Protein 4PAS (pdb70)

Radius of gyration: 16.92 Å; Cα contacts (8 Å, |Δi|>4): 41; chains: 2; bounding box: 20×16×55 Å

Solvent-accessible surface area: 5767 Å² total; per-residue (Å²): 96,138,128,101,5,170,110,27,45,130,67,0,77,94,13,76,118,58,14,62,118,47,87,98,108,4,57,71,10,130,117,82,72,146,122,124,119,116,129,59,36,45,72,117,10,106,40,16,93,78,56,18,111,102,9,117,108,72,25,93,106,8,65,105,36,33,112,99,5,44,140,122,56,172

Organism: Homo sapiens (NCBI:txid9606)

GO terms:
  GO:0005515 protein binding (F, IPI)
  GO:0004965 G protein-coupled GABA receptor activity (F, IDA)
  GO:0005886 plasma membrane (C, IDA)
  GO:0007193 adenylate cyclase-inhibiting G protein-coupled receptor signaling pathway (P, IDA)
  GO:0007214 gamma-aminobutyric acid signaling pathway (P, IDA)
  GO:0004965 G protein-coupled GABA receptor activity (F, IMP)
  GO:0038039 G protein-coupled receptor heterodimeric complex (C, IPI)
  GO:0004965 G protein-coupled GABA receptor activity (F, TAS)
  GO:0005886 plasma membrane (C, TAS)
  GO:0007214 gamma-aminobutyric acid signaling pathway (P, TAS)
  GO:0005886 plasma membrane (C, EXP)

Secondary structure (DSSP, 8-state):
-HHHHHHHHHHHHHHHHHHHHHHHHHHHHHHHHH-/-HHHHHHHHHHHHHHHHHHHHHHHHHHHHHHHHHHHHH-

B-factor: mean 15.77, std 10.54, range [2.99, 50.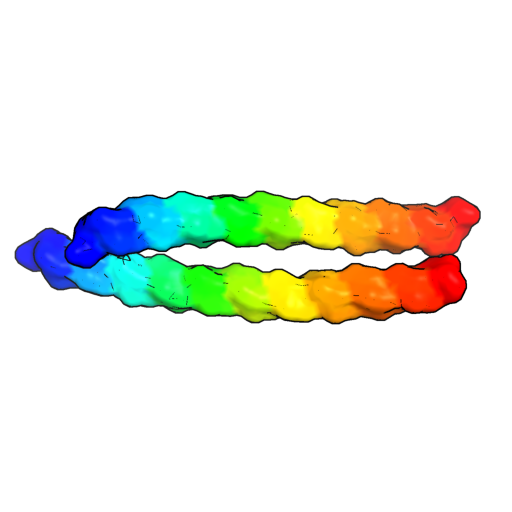47]

Sequence (74 aa):
EEEKSRLLEKENRELEKIIAEKEERVSELRHQLQSSVNQASTSRLEGLQSENHHLRMKITELDKDLEEVTMQLQ

InterPro domains:
  IPR000436 Sushi/SCR/CCP domain [PF00084] (119-157)
  IPR000436 Sushi/SCR/CCP domain [PS50923] (98-159)
  IPR000436 Sushi/SCR/CCP domain [SM00032] (30-96)
  IPR000436 Sushi/SCR/CCP domain [SM00032] (100-157)
  IPR000436 Sushi/SCR/CCP domain [cd00033] (106-158)
  IPR001828 Receptor, ligand binding region [PF01094] (188-544)
  IPR002455 GPCR family 3, GABA-B receptor [PTHR10519] (152-925)
  IPR002456 GPCR family 3, gamma-aminobutyric acid receptor, type B1 [cd15291] (590-862)
  IPR017978 GPCR family 3, C-terminal [PF00003] (588-856)
  IPR017978 GPCR family 3, C-terminal [PS50259] (598-876)
  IPR028082 Periplasmic binding protein-like I [SSF53822] (170-576)
  IPR035976 Sushi/SCR/CCP superfamily [SSF57535] (55-102)
  IPR035976 Sushi/SCR/CCP superfamily [SSF57535] (102-158)

Structure (mmCIF, N/CA/C/O backbone):
data_4PAS
#
_entry.id   4PAS
#
_cell.length_a   46.721
_cell.length_b   54.654
_cell.length_c   55.347
_cell.angle_alpha   90.000
_cell.angle_beta   90.000
_cell.angle_gamma   90.000
#
_symmetry.space_group_name_H-M   'C 2 2 21'
#
loop_
_entity.id
_entity.type
_entity.pdbx_description
1 polymer 'Gamma-aminobutyric acid type B receptor subunit 1'
2 polymer 'Gamma-aminobutyric acid type B receptor subunit 2'
3 water water
#
loop_
_atom_site.group_PDB
_atom_site.id
_atom_site.type_symbol
_atom_site.label_atom_id
_atom_site.label_alt_id
_atom_site.label_comp_id
_atom_site.label_asym_id
_atom_site.label_entity_id
_atom_site.label_seq_id
_atom_site.pdbx_PDB_ins_code
_atom_site.Cartn_x
_atom_site.Cartn_y
_atom_site.Cartn_z
_atom_site.occupancy
_atom_site.B_iso_or_equiv
_atom_site.auth_seq_id
_atom_site.auth_comp_id
_atom_site.auth_asym_id
_atom_site.auth_atom_id
_atom_site.pdbx_PDB_model_num
ATOM 1 N N . GLU A 1 6 ? 20.835 5.644 -12.697 1.00 35.48 767 GLU A N 1
ATOM 2 C CA . GLU A 1 6 ? 20.459 6.388 -11.460 1.00 34.46 767 GLU A CA 1
ATOM 3 C C . GLU A 1 6 ? 18.953 6.331 -11.193 1.00 33.56 767 GLU A C 1
ATOM 4 O O . GLU A 1 6 ? 18.492 6.684 -10.107 1.00 31.38 767 GLU A O 1
ATOM 10 N N . GLU A 1 7 ? 18.193 5.870 -12.184 1.00 32.79 768 GLU A N 1
ATOM 11 C CA . GLU A 1 7 ? 16.738 5.778 -12.063 1.00 31.79 768 GLU A CA 1
ATOM 12 C C . GLU A 1 7 ? 16.318 4.662 -11.099 1.00 28.33 768 GLU A C 1
ATOM 13 O O . GLU A 1 7 ? 15.423 4.860 -10.270 1.00 25.01 768 GLU A O 1
ATOM 19 N N . GLU A 1 8 ? 16.979 3.507 -11.196 1.00 26.14 769 GLU A N 1
ATOM 20 C CA . GLU A 1 8 ? 16.730 2.387 -10.280 1.00 24.09 769 GLU A CA 1
ATOM 21 C C . GLU A 1 8 ? 17.118 2.791 -8.863 1.00 22.06 769 GLU A C 1
ATOM 22 O O . GLU A 1 8 ? 16.370 2.553 -7.912 1.00 19.46 769 GLU A O 1
ATOM 28 N N . LYS A 1 9 ? 18.296 3.395 -8.731 1.00 18.96 770 LYS A N 1
ATOM 29 C CA . LYS A 1 9 ? 18.793 3.823 -7.429 1.00 18.69 770 LYS A CA 1
ATOM 30 C C . LYS A 1 9 ? 17.842 4.810 -6.760 1.00 15.88 770 LYS A C 1
ATOM 31 O O . LYS A 1 9 ? 17.582 4.706 -5.563 1.00 13.66 770 LYS A O 1
ATOM 37 N N . SER A 1 10 ? 17.321 5.764 -7.533 1.00 14.46 771 SER A N 1
ATOM 38 C CA . SER A 1 10 ? 16.386 6.750 -6.981 1.00 13.21 771 SER A CA 1
ATOM 39 C C . SER A 1 10 ? 15.087 6.088 -6.544 1.00 11.96 771 SER A C 1
ATOM 40 O O . SER A 1 10 ? 14.542 6.397 -5.486 1.00 11.61 771 SER A O 1
ATOM 43 N N . ARG A 1 11 ? 14.585 5.177 -7.373 1.00 10.78 772 ARG A N 1
ATOM 44 C CA . ARG A 1 11 ? 13.352 4.483 -7.061 1.00 9.63 772 ARG A CA 1
ATOM 45 C C . ARG A 1 11 ? 13.523 3.676 -5.771 1.00 9.41 772 ARG A C 1
ATOM 46 O O . ARG A 1 11 ? 12.646 3.682 -4.898 1.00 10.73 772 ARG A O 1
ATOM 54 N N . LEU A 1 12 ? 14.664 3.004 -5.642 1.00 8.05 773 LEU A N 1
ATOM 55 C CA . LEU A 1 12 ? 14.940 2.203 -4.446 1.00 6.55 773 LEU A CA 1
ATOM 56 C C . LEU A 1 12 ? 15.175 3.095 -3.233 1.00 7.04 773 LEU A C 1
ATOM 57 O O . LEU A 1 12 ? 14.703 2.797 -2.134 1.00 7.42 773 LEU A O 1
ATOM 62 N N . LEU A 1 13 ? 15.902 4.191 -3.427 1.00 6.20 774 LEU A N 1
ATOM 63 C CA . LEU A 1 13 ? 16.205 5.073 -2.297 1.00 5.86 774 LEU A CA 1
ATOM 64 C C . LEU A 1 13 ? 14.947 5.766 -1.791 1.00 6.49 774 LEU A C 1
ATOM 65 O O . LEU A 1 13 ? 14.799 6.002 -0.590 1.00 6.76 774 LEU A O 1
ATOM 70 N N . GLU A 1 14 ? 14.044 6.097 -2.704 1.00 8.28 775 GLU A N 1
ATOM 71 C CA . GLU A 1 14 ? 12.761 6.679 -2.321 1.00 10.09 775 GLU A CA 1
ATOM 72 C C . GLU A 1 14 ? 12.027 5.717 -1.386 1.00 9.28 775 GLU A C 1
ATOM 73 O O . GLU A 1 14 ? 11.489 6.133 -0.358 1.00 8.62 775 GLU A O 1
ATOM 79 N N . LYS A 1 15 ? 12.019 4.430 -1.733 1.00 8.37 776 LYS A N 1
ATOM 80 C CA . LYS A 1 15 ? 11.363 3.430 -0.884 1.00 7.62 776 LYS A CA 1
ATOM 81 C C . LYS A 1 15 ? 12.075 3.265 0.462 1.00 7.16 776 LYS A C 1
ATOM 82 O O . LYS A 1 15 ? 11.423 3.074 1.491 1.00 8.50 776 LYS A O 1
ATOM 88 N N . GLU A 1 16 ? 13.407 3.326 0.452 1.00 6.22 777 GLU A N 1
ATOM 89 C CA . GLU A 1 16 ? 14.166 3.246 1.696 1.00 6.27 777 GLU A CA 1
ATOM 90 C C . GLU A 1 16 ? 13.814 4.417 2.604 1.00 5.39 777 GLU A C 1
ATOM 91 O O . GLU A 1 16 ? 13.564 4.243 3.796 1.00 5.67 777 GLU A O 1
ATOM 97 N N . ASN A 1 17 ? 13.785 5.618 2.041 1.00 5.01 778 ASN A N 1
ATOM 98 C CA . ASN A 1 17 ? 13.469 6.796 2.839 1.00 2.99 778 ASN A CA 1
ATOM 99 C C . ASN A 1 17 ? 12.071 6.704 3.437 1.00 4.36 778 ASN A C 1
ATOM 100 O O . ASN A 1 17 ? 11.850 7.075 4.590 1.00 5.52 778 ASN A O 1
ATOM 105 N N . ARG A 1 18 ? 11.121 6.197 2.657 1.00 5.27 779 ARG A N 1
ATOM 106 C CA . ARG A 1 18 ? 9.761 6.026 3.160 1.00 7.76 779 ARG A CA 1
ATOM 107 C C . ARG A 1 18 ? 9.756 5.071 4.346 1.00 8.08 779 ARG A C 1
ATOM 108 O O . ARG A 1 18 ? 9.058 5.301 5.341 1.00 7.19 779 ARG A O 1
ATOM 116 N N . GLU A 1 19 ? 10.538 3.996 4.244 1.00 6.94 780 GLU A N 1
ATOM 117 C CA . GLU A 1 19 ? 10.607 3.018 5.330 1.00 6.05 780 GLU A CA 1
ATOM 118 C C . GLU A 1 19 ? 11.276 3.625 6.560 1.00 6.18 780 GLU A C 1
ATOM 119 O O . GLU A 1 19 ? 10.856 3.365 7.688 1.00 7.72 780 GLU A O 1
ATOM 125 N N . LEU A 1 20 ? 12.300 4.446 6.346 1.00 5.38 781 LEU A N 1
ATOM 126 C CA . LEU A 1 20 ? 12.971 5.116 7.463 1.00 3.81 781 LEU A CA 1
ATOM 127 C C . LEU A 1 20 ? 12.011 6.072 8.165 1.00 5.34 781 LEU A C 1
ATOM 128 O O . LEU A 1 20 ? 12.077 6.226 9.388 1.00 5.99 781 LEU A O 1
ATOM 133 N N . GLU A 1 21 ? 11.106 6.698 7.408 1.00 4.76 782 GLU A N 1
ATOM 134 C CA . GLU A 1 21 ? 10.108 7.583 8.021 1.00 6.97 782 GLU A CA 1
ATOM 135 C C . GLU A 1 21 ? 9.158 6.781 8.897 1.00 7.18 782 GLU A C 1
ATOM 136 O O . GLU A 1 21 ? 8.738 7.247 9.960 1.00 7.57 782 GLU A O 1
ATOM 142 N N . LYS A 1 22 ? 8.819 5.575 8.453 1.00 7.92 783 LYS A N 1
ATOM 143 C CA . LYS A 1 22 ? 7.959 4.690 9.243 1.00 9.43 783 LYS A CA 1
ATOM 144 C C . LYS A 1 22 ? 8.668 4.284 10.535 1.00 9.01 783 LYS A C 1
ATOM 145 O O . LYS A 1 22 ? 8.054 4.252 11.603 1.00 8.40 783 LYS A O 1
ATOM 151 N N . ILE A 1 23 ? 9.963 3.992 10.435 1.00 7.18 784 ILE A N 1
ATOM 152 C CA . ILE A 1 23 ? 10.767 3.621 11.598 1.00 6.85 784 ILE A CA 1
ATOM 153 C C . ILE A 1 23 ? 10.823 4.794 12.579 1.00 7.00 784 ILE A C 1
ATOM 154 O O . ILE A 1 23 ? 10.708 4.609 13.791 1.00 7.21 784 ILE A O 1
ATOM 159 N N . ILE A 1 24 ? 10.990 6.000 12.045 1.00 5.86 785 ILE A N 1
ATOM 160 C CA . ILE A 1 24 ? 11.029 7.203 12.868 1.00 5.10 785 ILE A CA 1
ATOM 161 C C . ILE A 1 24 ? 9.704 7.390 13.613 1.00 6.93 785 ILE A C 1
ATOM 162 O O . ILE A 1 24 ? 9.695 7.673 14.815 1.00 6.71 785 ILE A O 1
ATOM 167 N N . ALA A 1 25 ? 8.589 7.217 12.907 1.00 6.47 786 ALA A N 1
ATOM 168 C CA . ALA A 1 25 ? 7.275 7.349 13.543 1.00 6.40 786 ALA A CA 1
ATOM 169 C C . ALA A 1 25 ? 7.102 6.291 14.636 1.00 8.39 786 ALA A C 1
ATOM 170 O O . ALA A 1 25 ? 6.570 6.574 15.719 1.00 7.48 786 ALA A O 1
ATOM 172 N N . GLU A 1 26 ? 7.568 5.076 14.362 1.00 6.61 787 GLU A N 1
ATOM 173 C CA . GLU A 1 26 ? 7.469 3.999 15.341 1.00 7.54 787 GLU A CA 1
ATOM 174 C C . GLU A 1 26 ? 8.282 4.306 16.589 1.00 8.09 787 GLU A C 1
ATOM 175 O O . GLU A 1 26 ? 7.821 4.073 17.713 1.00 8.81 787 GLU A O 1
ATOM 181 N N . LYS A 1 27 ? 9.481 4.846 16.396 1.00 6.44 788 LYS A N 1
ATOM 182 C CA . LYS A 1 27 ? 10.349 5.161 17.527 1.00 6.47 788 LYS A CA 1
ATOM 183 C C . LYS A 1 27 ? 9.813 6.337 18.339 1.00 5.95 788 LYS A C 1
ATOM 184 O O . LYS A 1 27 ? 9.876 6.314 19.566 1.00 6.72 788 LYS A O 1
ATOM 190 N N . GLU A 1 28 ? 9.273 7.355 17.668 1.00 6.48 789 GLU A N 1
ATOM 191 C CA . GLU A 1 28 ? 8.679 8.489 18.389 1.00 5.77 789 GLU A CA 1
ATOM 192 C C . GLU A 1 28 ? 7.475 8.028 19.197 1.00 7.92 789 GLU A C 1
ATOM 193 O O . GLU A 1 28 ? 7.279 8.461 20.330 1.00 7.99 789 GLU A O 1
ATOM 199 N N . GLU A 1 29 ? 6.662 7.147 18.618 1.00 7.28 790 GLU A N 1
ATOM 200 C CA . GLU A 1 29 ? 5.497 6.639 19.342 1.00 8.32 790 GLU A CA 1
ATOM 201 C C . GLU A 1 29 ? 5.940 5.828 20.560 1.00 9.84 790 GLU A C 1
ATOM 202 O O . GLU A 1 29 ? 5.332 5.926 21.625 1.00 10.57 790 GLU A O 1
ATOM 208 N N . ARG A 1 30 ? 7.009 5.045 20.413 1.00 7.66 791 ARG A N 1
ATOM 209 C CA . ARG A 1 30 ? 7.542 4.291 21.546 1.00 9.99 791 ARG A CA 1
ATOM 210 C C . ARG A 1 30 ? 8.036 5.223 22.656 1.00 8.61 791 ARG A C 1
ATOM 211 O O . ARG A 1 30 ? 7.781 4.970 23.831 1.00 8.87 791 ARG A O 1
ATOM 219 N N . VAL A 1 31 ? 8.730 6.302 22.285 1.00 7.34 792 VAL A N 1
ATOM 220 C CA . VAL A 1 31 ? 9.196 7.273 23.286 1.00 7.41 792 VAL A CA 1
ATOM 221 C C . VAL A 1 31 ? 7.989 7.882 23.991 1.00 7.36 792 VAL A C 1
ATOM 222 O O . VAL A 1 31 ? 8.012 8.114 25.202 1.00 7.88 792 VAL A O 1
ATOM 226 N N . SER A 1 32 ? 6.935 8.142 23.223 1.00 8.02 793 SER A N 1
ATOM 227 C CA . SER A 1 32 ? 5.699 8.692 23.786 1.00 6.16 793 SER A CA 1
ATOM 228 C C . SER A 1 32 ? 5.058 7.716 24.766 1.00 9.31 793 SER A C 1
ATOM 229 O O . SER A 1 32 ? 4.603 8.115 25.839 1.00 9.54 793 SER A O 1
ATOM 232 N N . GLU A 1 33 ? 5.026 6.437 24.391 1.00 9.52 794 GLU A N 1
ATOM 233 C CA . GLU A 1 33 ? 4.465 5.396 25.252 1.00 11.21 794 GLU A CA 1
ATOM 234 C C . GLU A 1 33 ? 5.224 5.328 26.565 1.00 11.20 794 GLU A C 1
ATOM 235 O O . GLU A 1 33 ? 4.622 5.185 27.631 1.00 12.71 794 GLU A O 1
ATOM 241 N N . LEU A 1 34 ? 6.549 5.441 26.484 1.00 9.83 795 LEU A N 1
ATOM 242 C CA . LEU A 1 34 ? 7.398 5.388 27.670 1.00 11.03 795 LEU A CA 1
ATOM 243 C C . LEU A 1 34 ? 7.157 6.604 28.562 1.00 11.49 795 LEU A C 1
ATOM 244 O O . LEU A 1 34 ? 7.134 6.499 29.790 1.00 12.28 795 LEU A O 1
ATOM 249 N N . ARG A 1 35 ? 6.960 7.762 27.945 1.00 8.87 796 ARG A N 1
ATOM 250 C CA . ARG A 1 35 ? 6.702 8.974 28.725 1.00 9.06 796 ARG A CA 1
ATOM 251 C C . ARG A 1 35 ? 5.331 8.916 29.390 1.00 10.62 796 ARG A C 1
ATOM 252 O O . ARG A 1 35 ? 5.151 9.435 30.494 1.00 12.30 796 ARG A O 1
ATOM 260 N N . HIS A 1 36 ? 4.375 8.260 28.737 1.00 11.83 797 HIS A N 1
ATOM 261 C CA . HIS A 1 36 ? 3.053 8.058 29.326 1.00 13.99 797 HIS A CA 1
ATOM 262 C C . HIS A 1 36 ? 3.183 7.183 30.576 1.00 16.02 797 HIS A C 1
ATOM 263 O O . HIS A 1 36 ? 2.444 7.352 31.550 1.00 16.88 797 HIS A O 1
ATOM 270 N N . GLN A 1 37 ? 4.140 6.258 30.549 1.00 17.09 798 GLN A N 1
ATOM 271 C CA . GLN A 1 37 ? 4.366 5.366 31.688 1.00 19.64 798 GLN A CA 1
ATOM 272 C C . GLN A 1 37 ? 5.030 6.062 32.873 1.00 21.43 798 GLN A C 1
ATOM 273 O O . GLN A 1 37 ? 4.947 5.572 34.001 1.00 22.79 798 GLN A O 1
ATOM 279 N N . LEU A 1 38 ? 5.691 7.193 32.626 1.00 20.05 799 LEU A N 1
ATOM 280 C CA . LEU A 1 38 ? 6.302 7.967 33.710 1.00 24.40 799 LEU A CA 1
ATOM 281 C C . LEU A 1 38 ? 5.240 8.469 34.676 1.00 27.95 799 LEU A C 1
ATOM 282 O O . LEU A 1 38 ? 5.431 8.423 35.888 1.00 29.40 799 LEU A O 1
ATOM 287 N N . GLN A 1 39 ? 4.130 8.958 34.126 1.00 32.92 800 GLN A N 1
ATOM 288 C CA . GLN A 1 39 ? 3.033 9.491 34.932 1.00 39.55 800 GLN A CA 1
ATOM 289 C C . GLN A 1 39 ? 2.391 8.371 35.737 1.00 41.94 800 GLN A C 1
ATOM 290 O O . GLN A 1 39 ? 2.585 8.274 36.950 1.00 43.55 800 GLN A O 1
ATOM 296 N N . SER A 1 40 ? 1.628 7.527 35.045 1.00 44.80 801 SER A N 1
ATOM 297 C CA . SER A 1 40 ? 0.920 6.414 35.670 1.00 47.83 801 SER A CA 1
ATOM 298 C C . SER A 1 40 ? 1.886 5.384 36.248 1.00 49.20 801 SER A C 1
ATOM 299 O O . SER A 1 40 ? 2.009 5.289 37.479 1.00 50.47 801 SER A O 1
ATOM 302 N N . SER B 2 1 ? 17.743 17.207 -20.671 1.00 27.14 779 SER B N 1
ATOM 303 C CA . SER B 2 1 ? 17.866 17.833 -19.328 1.00 19.95 779 SER B CA 1
ATOM 304 C C . SER B 2 1 ? 17.156 16.983 -18.277 1.00 17.45 779 SER B C 1
ATOM 305 O O . SER B 2 1 ? 17.325 17.193 -17.079 1.00 13.84 779 SER B O 1
ATOM 308 N N . VAL B 2 2 ? 16.380 16.002 -18.736 1.00 15.17 780 VAL B N 1
ATOM 309 C CA . VAL B 2 2 ? 15.765 15.037 -17.822 1.00 14.71 780 VAL B CA 1
ATOM 310 C C . VAL B 2 2 ? 16.841 14.157 -17.176 1.00 12.88 780 VAL B C 1
ATOM 311 O O . VAL B 2 2 ? 16.627 13.602 -16.098 1.00 13.45 780 VAL B O 1
ATOM 315 N N . ASN B 2 3 ? 17.996 14.035 -17.833 1.00 11.76 781 ASN B N 1
ATOM 316 C CA . ASN B 2 3 ? 19.102 13.246 -17.284 1.00 11.86 781 ASN B CA 1
ATOM 317 C C . ASN B 2 3 ? 19.713 13.959 -16.090 1.00 9.79 781 ASN B C 1
ATOM 318 O O . ASN B 2 3 ? 20.028 13.333 -15.070 1.00 9.82 781 ASN B O 1
ATOM 323 N N . GLN B 2 4 ? 19.888 15.271 -16.222 1.00 9.62 782 GLN B N 1
ATOM 324 C CA . GLN B 2 4 ? 20.401 16.084 -15.124 1.00 8.80 782 GLN B CA 1
ATOM 325 C C . GLN B 2 4 ? 19.381 16.114 -13.988 1.00 9.00 782 GLN B C 1
ATOM 326 O O . GLN B 2 4 ? 19.753 16.092 -12.808 1.00 8.16 78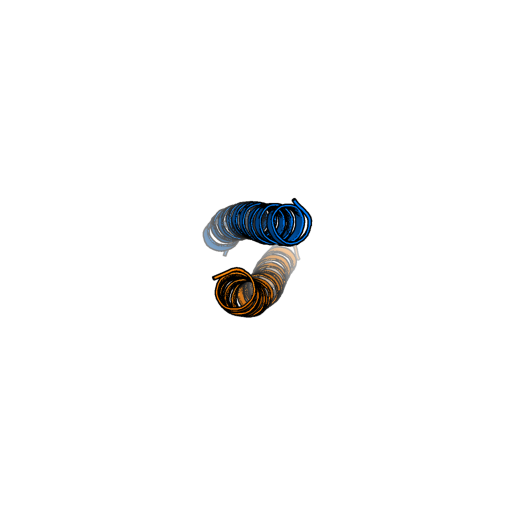2 GLN B O 1
ATOM 332 N N . ALA B 2 5 ? 18.097 16.134 -14.344 1.00 8.41 783 ALA B N 1
ATOM 333 C CA . ALA B 2 5 ? 17.032 16.120 -13.344 1.00 8.67 783 ALA B CA 1
ATOM 334 C C . ALA B 2 5 ? 17.109 14.847 -12.515 1.00 8.00 783 ALA B C 1
ATOM 335 O O . ALA B 2 5 ? 16.963 14.880 -11.292 1.00 7.01 783 ALA B O 1
ATOM 337 N N . SER B 2 6 ? 17.349 13.721 -13.182 1.00 8.00 784 SER B N 1
ATOM 338 C CA . SER B 2 6 ? 17.446 12.436 -12.485 1.00 8.10 784 SER B CA 1
ATOM 339 C C . SER B 2 6 ? 18.632 12.411 -11.526 1.00 7.90 784 SER B C 1
ATOM 340 O O . SER B 2 6 ?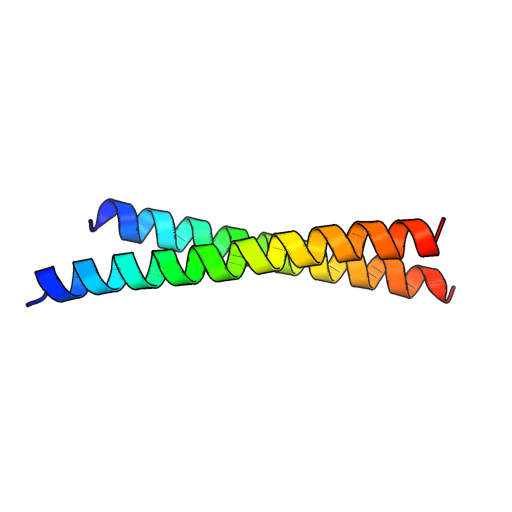 18.550 11.860 -10.430 1.00 7.91 784 SER B O 1
ATOM 343 N N . THR B 2 7 ? 19.736 13.022 -11.943 1.00 7.04 785 THR B N 1
ATOM 344 C CA . THR B 2 7 ?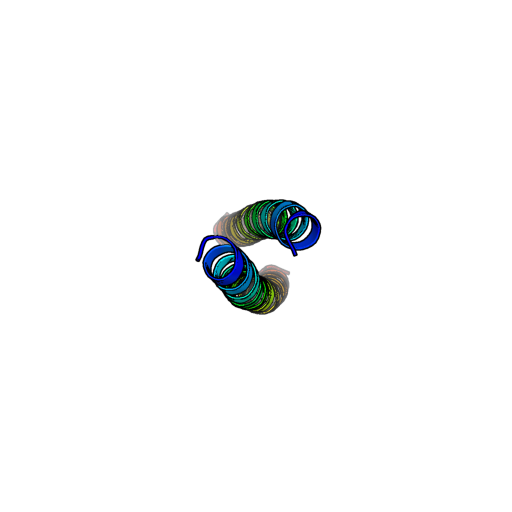 20.924 13.076 -11.105 1.00 5.92 785 THR B CA 1
ATOM 345 C C . THR B 2 7 ? 20.664 13.912 -9.860 1.00 6.36 785 THR B C 1
ATOM 346 O O . THR B 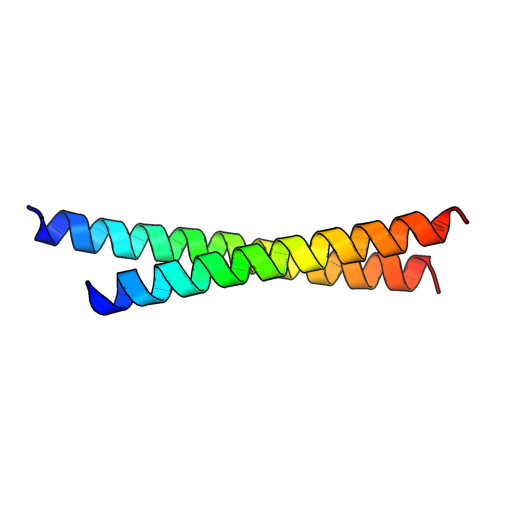2 7 ? 21.054 13.529 -8.754 1.00 7.38 785 THR B O 1
ATOM 350 N N . SER B 2 8 ? 19.989 15.043 -10.041 1.00 6.25 786 SER B N 1
ATOM 351 C CA . SER B 2 8 ? 19.636 15.909 -8.918 1.00 6.27 786 SER B CA 1
ATOM 352 C C . SER B 2 8 ? 18.695 15.182 -7.979 1.00 6.54 786 SER B C 1
ATOM 353 O O . SER B 2 8 ? 18.826 15.290 -6.762 1.00 6.74 786 SER B O 1
ATOM 356 N N . ARG B 2 9 ? 17.731 14.455 -8.544 1.00 7.22 787 ARG B N 1
ATOM 357 C CA . ARG B 2 9 ? 16.781 13.709 -7.718 1.00 7.37 787 ARG B CA 1
ATOM 358 C C . ARG B 2 9 ? 17.518 12.741 -6.792 1.00 7.04 787 ARG B C 1
ATOM 359 O O . ARG B 2 9 ? 17.250 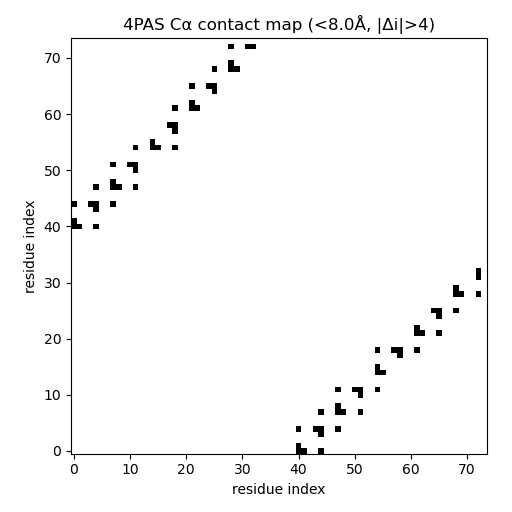12.690 -5.585 1.00 6.21 787 ARG B O 1
ATOM 367 N N . LEU B 2 10 ? 18.457 11.982 -7.349 1.00 5.59 788 LEU B N 1
ATOM 368 C CA . LEU B 2 10 ? 19.220 11.026 -6.547 1.00 6.06 788 LEU B CA 1
ATOM 369 C C . LEU B 2 10 ? 20.014 11.718 -5.444 1.00 5.36 788 LEU B C 1
ATOM 370 O O . LEU B 2 10 ? 20.023 11.257 -4.299 1.00 5.86 788 LEU B O 1
ATOM 375 N N . GLU B 2 11 ? 20.682 12.817 -5.779 1.00 5.68 789 GLU B N 1
ATOM 376 C CA . GLU B 2 11 ? 21.459 13.545 -4.769 1.00 6.43 789 GLU B CA 1
ATOM 377 C C . GLU B 2 11 ? 20.559 14.039 -3.649 1.00 5.46 789 GLU B C 1
ATOM 378 O O . GLU B 2 11 ? 20.925 13.972 -2.470 1.00 7.20 789 GLU B O 1
ATOM 384 N N . GLY B 2 12 ? 19.381 14.539 -4.018 1.00 6.71 790 GLY B N 1
ATOM 385 C CA . GLY B 2 12 ? 18.421 15.018 -3.027 1.00 4.82 790 GLY B CA 1
ATOM 386 C C . GLY B 2 12 ? 17.942 13.897 -2.124 1.00 5.56 790 GLY B C 1
ATOM 387 O O . GLY B 2 12 ? 17.809 14.081 -0.914 1.00 6.73 790 GLY B O 1
ATOM 388 N N . LEU B 2 13 ? 17.688 12.727 -2.707 1.00 4.24 791 LEU B N 1
ATOM 389 C CA . LEU B 2 13 ? 17.231 11.596 -1.899 1.00 5.34 791 LEU B CA 1
ATOM 390 C C . LEU B 2 13 ? 18.335 11.123 -0.965 1.00 5.81 791 LEU B C 1
ATOM 391 O O . LEU B 2 13 ? 18.054 10.621 0.129 1.00 5.39 791 LEU B O 1
ATOM 396 N N . GLN B 2 14 ? 19.589 11.279 -1.386 1.00 5.65 792 GLN B N 1
ATOM 397 C CA . GLN B 2 14 ? 20.720 10.900 -0.531 1.00 5.37 792 GLN B CA 1
ATOM 398 C C . GLN B 2 14 ? 20.821 11.854 0.659 1.00 5.93 792 GLN B C 1
ATOM 399 O O . GLN B 2 14 ? 21.113 11.438 1.792 1.00 6.16 792 GLN B O 1
ATOM 405 N N . SER B 2 15 ? 20.559 13.133 0.409 1.00 6.17 793 SER B N 1
ATOM 406 C CA . SER B 2 15 ? 20.559 14.132 1.480 1.00 6.59 793 SER B CA 1
ATOM 407 C C . SER B 2 15 ? 19.440 13.805 2.457 1.00 6.74 793 SER B C 1
ATOM 408 O O . SER B 2 15 ? 19.635 13.840 3.678 1.00 8.29 793 SER B O 1
ATOM 411 N N . GLU B 2 16 ? 18.267 13.489 1.920 1.00 5.16 794 GLU B N 1
ATOM 412 C CA . GLU B 2 16 ? 17.122 13.147 2.753 1.00 5.09 794 GLU B CA 1
ATOM 413 C C . GLU B 2 16 ? 17.417 11.902 3.590 1.00 4.70 794 GLU B C 1
ATOM 414 O O . GLU B 2 16 ? 17.089 11.844 4.773 1.00 5.28 794 GLU B O 1
ATOM 420 N N . ASN B 2 17 ? 18.056 10.914 2.970 1.00 4.41 795 ASN B N 1
ATOM 421 C CA . ASN B 2 17 ? 18.399 9.673 3.660 1.00 5.12 795 ASN B CA 1
ATOM 422 C C . ASN B 2 17 ? 19.270 9.964 4.880 1.00 5.68 795 ASN B C 1
ATOM 423 O O . ASN B 2 17 ? 19.050 9.408 5.955 1.00 5.82 795 ASN B O 1
ATOM 428 N N . HIS B 2 18 ? 20.252 10.847 4.718 1.00 5.36 796 HIS B N 1
ATOM 429 C CA . HIS B 2 18 ? 21.124 11.196 5.833 1.00 5.60 796 HIS B CA 1
ATOM 430 C C . HIS B 2 18 ? 20.366 11.911 6.943 1.00 5.82 796 HIS B C 1
ATOM 431 O O . HIS B 2 18 ? 20.573 11.629 8.130 1.00 7.32 796 HIS B O 1
ATOM 438 N N . HIS B 2 19 ? 19.491 12.836 6.560 1.00 6.00 797 HIS B N 1
ATOM 439 C CA . HIS B 2 19 ? 18.646 13.533 7.524 1.00 5.09 797 HIS B CA 1
ATOM 440 C C . HIS B 2 19 ? 17.867 12.530 8.380 1.00 5.88 797 HIS B C 1
ATOM 441 O O . HIS B 2 19 ? 17.832 12.631 9.612 1.00 6.0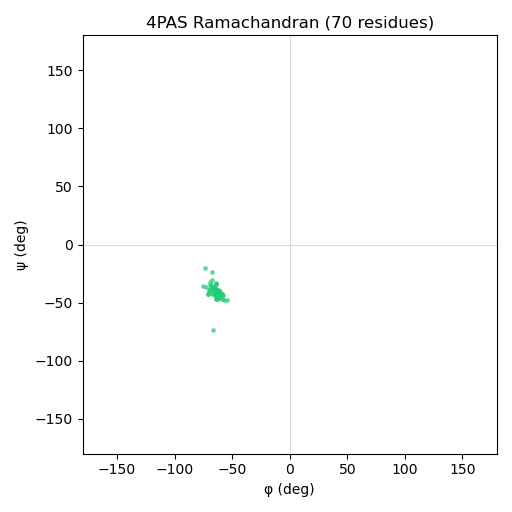2 797 HIS B O 1
ATOM 448 N N . LEU B 2 20 ? 17.256 11.550 7.721 1.00 4.86 798 LEU B N 1
ATOM 449 C CA . LEU B 2 20 ? 16.440 10.552 8.414 1.00 4.38 798 LEU B CA 1
ATOM 450 C C . LEU B 2 20 ? 17.278 9.660 9.315 1.00 4.88 798 LEU B C 1
ATOM 451 O O . LEU B 2 20 ? 16.862 9.319 10.430 1.00 5.48 798 LEU B O 1
ATOM 456 N N . ARG B 2 21 ? 18.464 9.293 8.852 1.00 5.25 799 ARG B N 1
ATOM 457 C CA . ARG B 2 21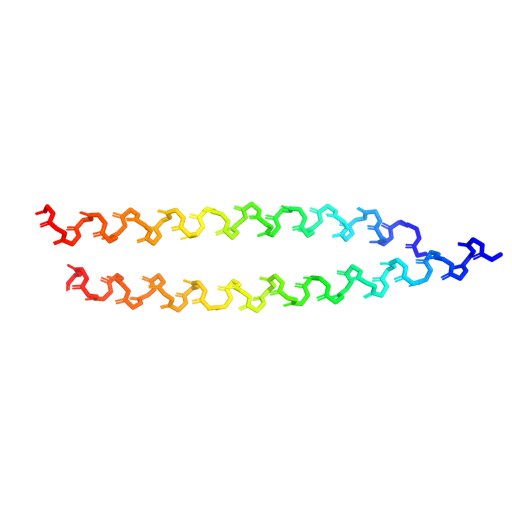 ? 19.334 8.438 9.662 1.00 5.39 799 ARG B CA 1
ATOM 458 C C . ARG B 2 21 ? 19.866 9.170 10.884 1.00 5.40 799 ARG B C 1
ATOM 459 O O . ARG B 2 21 ? 20.049 8.568 11.944 1.00 6.88 799 ARG B O 1
ATOM 467 N N . MET B 2 22 ? 20.120 10.466 10.742 1.00 5.80 800 MET B N 1
ATOM 468 C CA . MET B 2 22 ? 20.554 11.273 11.880 1.00 5.60 800 MET B CA 1
ATOM 469 C C . MET B 2 22 ? 19.423 11.385 12.898 1.00 6.13 800 MET B C 1
ATOM 470 O O . MET B 2 22 ? 19.666 11.356 14.095 1.00 7.12 800 MET B O 1
ATOM 475 N N . LYS B 2 23 ? 18.188 11.497 12.414 1.00 5.13 801 LYS B N 1
ATOM 476 C CA . LYS B 2 23 ? 17.023 11.542 13.302 1.00 6.63 801 LYS B CA 1
ATOM 477 C C . LYS B 2 23 ? 16.884 10.236 14.067 1.00 6.41 801 LYS B C 1
ATOM 478 O O . LYS B 2 23 ? 16.534 10.230 15.252 1.00 6.07 801 LYS B O 1
ATOM 484 N N . ILE B 2 24 ? 17.164 9.121 13.400 1.00 5.37 802 ILE B N 1
ATOM 485 C CA . ILE B 2 24 ? 17.083 7.825 14.071 1.00 4.91 802 ILE B CA 1
ATOM 486 C C . ILE B 2 24 ? 18.126 7.716 15.176 1.00 5.70 802 ILE B C 1
ATOM 487 O O . ILE B 2 24 ? 17.844 7.201 16.250 1.00 6.54 802 ILE B O 1
ATOM 492 N N . THR B 2 25 ? 19.331 8.216 14.919 1.00 5.86 803 THR B N 1
ATOM 493 C CA . THR B 2 25 ? 20.365 8.191 15.950 1.00 6.26 803 THR B CA 1
ATOM 494 C C . THR B 2 25 ? 19.904 8.963 17.182 1.00 7.79 803 THR B C 1
ATOM 495 O O . THR B 2 25 ? 20.105 8.514 18.315 1.00 6.84 803 THR B O 1
ATOM 499 N N . GLU B 2 26 ? 19.264 10.108 16.950 1.00 6.45 804 GLU B N 1
ATOM 500 C CA . GLU B 2 26 ? 18.728 10.928 18.040 1.00 8.04 804 GLU B CA 1
ATOM 501 C C . GLU B 2 26 ? 17.627 10.186 18.793 1.00 7.01 804 GLU B C 1
ATOM 502 O O . GLU B 2 26 ? 17.593 10.194 20.022 1.00 7.11 804 GLU B O 1
ATOM 508 N N . LEU B 2 27 ? 16.731 9.539 18.052 1.00 5.76 805 LEU B N 1
ATOM 509 C CA . LEU B 2 27 ? 15.632 8.805 18.683 1.00 5.90 805 LEU B CA 1
ATOM 510 C C . LEU B 2 27 ? 16.108 7.611 19.487 1.00 6.87 805 LEU B C 1
ATOM 511 O O . LEU B 2 27 ? 15.541 7.305 20.539 1.00 8.50 805 LEU B O 1
ATOM 516 N N . ASP B 2 28 ? 17.144 6.926 19.007 1.00 8.46 806 ASP B N 1
ATOM 517 C CA . ASP B 2 28 ? 17.675 5.797 19.759 1.00 8.88 806 ASP B CA 1
ATOM 518 C C . ASP B 2 28 ? 18.239 6.292 21.081 1.00 8.92 806 ASP B C 1
ATOM 519 O O . ASP B 2 28 ? 18.138 5.614 22.106 1.00 8.85 806 ASP B O 1
ATOM 524 N N . LYS B 2 29 ? 18.804 7.494 21.056 1.00 8.28 807 LYS B N 1
ATOM 525 C CA . LYS B 2 29 ? 19.328 8.105 22.269 1.00 8.54 807 LYS B CA 1
ATOM 526 C C . LYS B 2 29 ? 18.167 8.439 23.211 1.00 9.40 807 LYS B C 1
ATOM 527 O O . LYS B 2 29 ? 18.250 8.199 24.410 1.00 9.56 807 LYS B O 1
ATOM 533 N N . ASP B 2 30 ? 17.076 8.968 22.659 1.00 8.68 808 ASP B N 1
ATOM 534 C CA . ASP B 2 30 ? 15.907 9.316 23.471 1.00 9.37 808 ASP B CA 1
ATOM 535 C C . ASP B 2 30 ? 15.289 8.061 24.096 1.00 10.40 808 ASP B C 1
ATOM 536 O O . ASP B 2 30 ? 14.882 8.070 25.267 1.00 11.24 808 ASP B O 1
ATOM 541 N N . LEU B 2 31 ? 15.210 6.986 23.312 1.00 10.12 809 LEU B N 1
ATOM 542 C CA . LEU B 2 31 ? 14.663 5.723 23.797 1.00 10.50 809 LEU B CA 1
ATOM 543 C C . LEU B 2 31 ? 15.459 5.228 24.998 1.00 13.07 809 LEU B C 1
ATOM 544 O O . LEU B 2 31 ? 14.884 4.831 26.017 1.00 13.93 809 LEU B O 1
ATOM 549 N N . GLU B 2 32 ? 16.781 5.262 24.886 1.00 12.20 810 GLU B N 1
ATOM 550 C CA . GLU B 2 32 ? 17.626 4.811 25.984 1.00 15.50 810 GLU B CA 1
ATOM 551 C C . GLU B 2 32 ? 17.464 5.689 27.222 1.00 15.54 810 GLU B C 1
ATOM 552 O O . GLU B 2 32 ? 17.299 5.178 28.335 1.00 14.57 810 GLU B O 1
ATOM 558 N N . GLU B 2 33 ? 17.498 7.003 27.022 1.00 15.15 811 GLU B N 1
ATOM 559 C CA . GLU B 2 33 ? 17.424 7.942 28.145 1.00 15.74 811 GLU B CA 1
ATOM 560 C C . GLU B 2 33 ? 16.099 7.869 28.895 1.00 15.37 811 GLU B C 1
ATOM 561 O O . GLU B 2 33 ? 16.087 7.912 30.127 1.00 15.23 811 GLU B O 1
ATOM 567 N N . VAL B 2 34 ? 14.992 7.738 28.168 1.00 12.37 812 VAL B N 1
ATOM 568 C CA . VAL B 2 34 ? 13.684 7.611 28.812 1.00 13.01 812 VAL B CA 1
ATOM 569 C C . VAL B 2 34 ? 13.538 6.231 29.456 1.00 13.53 812 VAL B C 1
ATOM 570 O O . VAL B 2 34 ? 12.947 6.101 30.529 1.00 14.51 812 VAL B O 1
ATOM 574 N N . THR B 2 35 ? 14.086 5.200 28.814 1.00 12.24 813 THR B N 1
ATOM 575 C CA . THR B 2 35 ? 14.048 3.862 29.396 1.00 13.39 813 THR B CA 1
ATOM 576 C C . THR B 2 35 ? 14.801 3.857 30.725 1.00 13.86 813 THR B C 1
ATOM 577 O O . THR B 2 35 ? 14.348 3.247 31.690 1.00 15.23 813 THR B O 1
ATOM 581 N N . MET B 2 36 ? 15.939 4.548 30.775 1.00 14.92 814 MET B N 1
ATOM 582 C CA . MET B 2 36 ? 16.723 4.637 32.018 1.00 15.75 814 MET B CA 1
ATOM 583 C C . MET B 2 36 ? 15.963 5.434 33.084 1.00 17.12 814 MET B C 1
ATOM 584 O O . MET B 2 36 ? 15.988 5.093 34.269 1.00 16.95 814 MET B O 1
ATOM 589 N N . GLN B 2 37 ? 15.272 6.483 32.650 1.00 15.86 815 GLN B N 1
ATOM 590 C CA . GLN B 2 37 ? 14.478 7.317 33.550 1.00 17.11 815 GLN B CA 1
ATOM 591 C C . GLN B 2 37 ? 13.325 6.526 34.164 1.00 19.10 815 GLN B C 1
ATOM 592 O O . GLN B 2 37 ? 13.025 6.662 35.354 1.00 19.39 815 GLN B O 1
ATOM 598 N N . LEU B 2 38 ? 12.692 5.694 33.343 1.00 19.86 816 LEU B N 1
ATOM 599 C CA . LEU B 2 38 ? 11.526 4.911 33.746 1.00 23.45 816 LEU B CA 1
ATOM 600 C C . LEU B 2 38 ? 11.880 3.718 34.641 1.00 26.24 816 LEU B C 1
ATOM 601 O O . LEU B 2 38 ? 11.128 3.372 35.554 1.00 27.40 816 LEU B O 1
ATOM 606 N N . GLN B 2 39 ? 13.026 3.101 34.382 1.00 29.42 817 GLN B N 1
ATOM 607 C CA . GLN B 2 39 ? 13.452 1.924 35.134 1.00 33.59 817 GLN B CA 1
ATOM 608 C C . GLN B 2 39 ? 14.267 2.291 36.373 1.00 35.46 817 GLN B C 1
ATOM 609 O O . GLN B 2 39 ? 14.728 3.437 36.510 1.00 37.17 817 GLN B O 1
#

Foldseek 3Di:
DVVVVVVVVVVVVVVVVVVVVVVVVVVVVVVVVVD/DVVVVVVVVVVVVVVVVVVVVVVVVVVVVVVVVVVVVVD